Protein AF-B6TYR8-F1 (afdb_monomer_lite)

Organism: Zea mays (NCBI:txid4577)

Foldseek 3Di:
DKDWPDWDWPDPDDDPPDDIDIQTWIQAPVRDIDSDAADCVHHRVNHHDDDDD

Radius of gyration: 12.71 Å; chains: 1; bounding box: 30×18×34 Å

Secondary structure (DSSP, 8-state):
--EEEEEE-S-SS--TT---PPEEEEE-TTS-EESS---TTS-BTTB------

Sequence (53 aa):
MLSVVRVHLPSEIPIVGCEVTPYVLLRRPDGAVSTDDVPETAPADGQFMRYRW

Structure (mmCIF, N/CA/C/O backbone):
data_AF-B6TYR8-F1
#
_entry.id   AF-B6TYR8-F1
#
loop_
_atom_site.group_PDB
_atom_site.id
_atom_site.type_symbol
_atom_site.label_atom_id
_atom_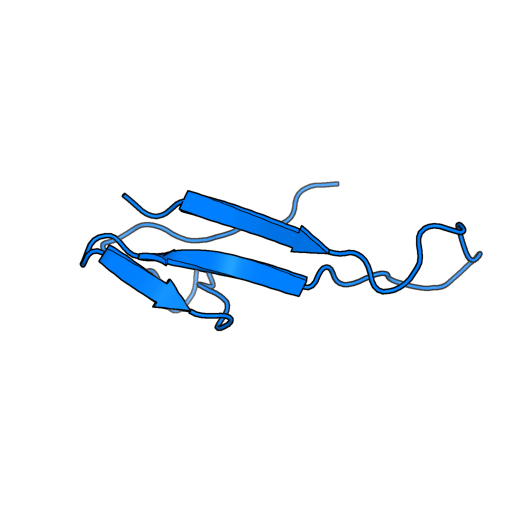site.label_alt_id
_atom_site.label_comp_id
_atom_site.label_asym_id
_atom_site.label_entity_id
_atom_site.label_seq_id
_atom_site.pdbx_PDB_ins_code
_atom_site.Cartn_x
_atom_site.Cartn_y
_atom_site.Cartn_z
_atom_site.occupancy
_atom_site.B_iso_or_equiv
_atom_site.auth_seq_id
_atom_site.auth_comp_id
_atom_site.auth_asym_id
_atom_site.auth_atom_id
_atom_site.pdbx_PDB_model_num
ATOM 1 N N . MET A 1 1 ? -4.212 1.969 14.335 1.00 90.50 1 MET A N 1
ATOM 2 C CA . MET A 1 1 ? -3.547 2.847 13.350 1.00 90.50 1 MET A CA 1
ATOM 3 C C . MET A 1 1 ? -3.036 1.980 12.218 1.00 90.50 1 MET A C 1
ATOM 5 O O . MET A 1 1 ? -2.359 1.002 12.505 1.00 90.50 1 MET A O 1
ATOM 9 N N . LEU A 1 2 ? -3.383 2.322 10.982 1.00 94.88 2 LEU A N 1
ATOM 10 C CA . LEU A 1 2 ? -2.838 1.738 9.768 1.00 94.88 2 LEU A CA 1
ATOM 11 C C . LEU A 1 2 ? -1.384 2.191 9.626 1.00 94.88 2 LEU A C 1
ATOM 13 O O . LEU A 1 2 ? -1.103 3.391 9.620 1.00 94.88 2 LEU A O 1
ATOM 17 N N . SER A 1 3 ? -0.454 1.245 9.549 1.00 95.44 3 SER A N 1
ATOM 18 C CA . SER A 1 3 ? 0.965 1.553 9.391 1.00 95.44 3 SER A CA 1
ATOM 19 C C . SER A 1 3 ? 1.668 0.582 8.455 1.00 95.44 3 SER A C 1
ATOM 21 O O . SER A 1 3 ? 1.321 -0.594 8.359 1.00 95.44 3 SER A O 1
ATOM 23 N N . VAL A 1 4 ? 2.689 1.092 7.769 1.00 95.12 4 VAL A N 1
ATOM 24 C CA . VAL A 1 4 ? 3.581 0.280 6.943 1.00 95.12 4 VAL A CA 1
ATOM 25 C C . VAL A 1 4 ? 4.629 -0.366 7.846 1.00 95.12 4 VAL A C 1
ATOM 27 O O . VAL A 1 4 ? 5.377 0.326 8.533 1.00 95.12 4 VAL A O 1
ATOM 30 N N . VAL A 1 5 ? 4.673 -1.697 7.855 1.00 96.56 5 VAL A N 1
ATOM 31 C CA . VAL A 1 5 ? 5.624 -2.502 8.638 1.00 96.56 5 VAL A CA 1
ATOM 32 C C . VAL A 1 5 ? 6.880 -2.803 7.828 1.00 96.56 5 VAL A C 1
ATOM 34 O O . VAL A 1 5 ? 7.988 -2.776 8.360 1.00 96.56 5 VAL A O 1
ATOM 37 N N . ARG A 1 6 ? 6.714 -3.122 6.542 1.00 95.75 6 ARG A N 1
ATOM 38 C CA . ARG A 1 6 ? 7.808 -3.448 5.622 1.00 95.75 6 ARG A CA 1
ATOM 39 C C . ARG A 1 6 ? 7.442 -3.012 4.210 1.00 95.75 6 ARG A C 1
ATOM 41 O O . ARG A 1 6 ? 6.286 -3.130 3.816 1.00 95.75 6 ARG A O 1
ATOM 48 N N . VAL A 1 7 ? 8.449 -2.568 3.467 1.00 93.00 7 VAL A N 1
ATOM 49 C CA . VAL A 1 7 ? 8.389 -2.337 2.022 1.00 93.00 7 VAL A CA 1
ATOM 50 C C . VAL A 1 7 ? 9.498 -3.158 1.378 1.00 93.00 7 VAL A C 1
ATOM 52 O O . VAL A 1 7 ? 10.619 -3.176 1.885 1.00 93.00 7 VAL A O 1
ATOM 55 N N . HIS A 1 8 ? 9.188 -3.847 0.287 1.00 91.56 8 HIS A N 1
ATOM 56 C CA . HIS A 1 8 ? 10.159 -4.547 -0.543 1.00 91.56 8 HIS A CA 1
ATOM 57 C C . HIS A 1 8 ? 9.888 -4.226 -2.011 1.00 91.56 8 HIS A C 1
ATOM 59 O O . HIS A 1 8 ? 8.762 -4.376 -2.479 1.00 91.56 8 HIS A O 1
ATOM 65 N N . LEU A 1 9 ? 10.911 -3.781 -2.735 1.00 89.81 9 LEU A N 1
ATOM 66 C CA . LEU A 1 9 ? 10.817 -3.574 -4.176 1.00 89.81 9 LEU A CA 1
ATOM 67 C C . LEU A 1 9 ? 11.266 -4.849 -4.903 1.00 89.81 9 LEU A C 1
ATOM 69 O O . LEU A 1 9 ? 12.284 -5.421 -4.519 1.00 89.81 9 LEU A O 1
ATOM 73 N N . PRO A 1 10 ? 10.566 -5.271 -5.972 1.00 88.00 10 PRO A N 1
ATOM 74 C CA . PRO A 1 10 ? 10.973 -6.429 -6.772 1.00 88.00 10 PRO A CA 1
ATOM 75 C C . PRO A 1 10 ? 12.325 -6.239 -7.477 1.00 88.00 10 PRO A C 1
ATOM 77 O O . PRO A 1 10 ? 12.946 -7.218 -7.878 1.00 88.00 10 PRO A O 1
ATOM 80 N N . SER A 1 11 ? 12.779 -4.994 -7.643 1.00 85.88 11 SER A N 1
ATOM 81 C CA . SER A 1 11 ? 14.091 -4.654 -8.190 1.00 85.88 11 SER A CA 1
ATOM 82 C C . SER A 1 11 ? 14.644 -3.423 -7.483 1.00 85.88 11 SER A C 1
ATOM 84 O O . SER A 1 11 ? 13.949 -2.415 -7.363 1.00 85.88 11 SER A O 1
ATOM 86 N N . GLU A 1 12 ? 15.907 -3.489 -7.064 1.00 81.94 12 GLU A N 1
ATOM 87 C CA . GLU A 1 12 ? 16.669 -2.314 -6.614 1.00 81.94 12 GLU A CA 1
ATOM 88 C C . GLU A 1 12 ? 17.400 -1.615 -7.769 1.00 81.94 12 GLU A C 1
ATOM 90 O O . GLU A 1 12 ? 17.897 -0.501 -7.618 1.00 81.94 12 GLU A O 1
ATOM 95 N N . ILE A 1 13 ? 17.455 -2.254 -8.942 1.00 88.19 13 ILE A N 1
ATOM 96 C CA . ILE A 1 13 ? 18.075 -1.693 -10.141 1.00 88.19 13 ILE A CA 1
ATOM 97 C C . ILE A 1 13 ? 17.004 -0.912 -10.914 1.00 88.19 13 ILE A C 1
ATOM 99 O O . ILE A 1 13 ? 15.970 -1.499 -11.257 1.00 88.19 13 ILE A O 1
ATOM 103 N 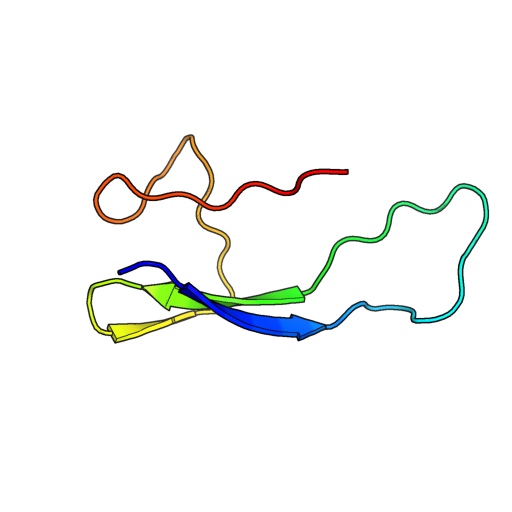N . PRO A 1 14 ? 17.225 0.378 -11.224 1.00 82.12 14 PRO A N 1
ATOM 104 C CA . PRO A 1 14 ? 16.322 1.150 -12.070 1.00 82.12 14 PRO A CA 1
ATOM 105 C C . PRO A 1 14 ? 16.242 0.552 -13.479 1.00 82.12 14 PRO A C 1
ATOM 107 O O . PRO A 1 14 ? 17.268 0.329 -14.122 1.00 82.12 14 PRO A O 1
ATOM 110 N N . ILE A 1 15 ? 15.025 0.326 -13.977 1.00 89.06 15 ILE A N 1
ATOM 111 C CA . ILE A 1 15 ? 14.778 -0.184 -15.331 1.00 89.06 15 ILE A CA 1
ATOM 112 C C . ILE A 1 15 ? 13.985 0.867 -16.100 1.00 89.06 15 ILE A C 1
ATOM 114 O O . ILE A 1 15 ? 12.878 1.240 -15.711 1.00 89.06 15 ILE A O 1
ATOM 118 N N . VAL A 1 16 ? 14.557 1.350 -17.202 1.00 93.19 16 VAL A N 1
ATOM 119 C CA . VAL A 1 16 ? 13.912 2.356 -18.053 1.00 93.19 16 VAL A CA 1
ATOM 120 C C . VAL A 1 16 ? 12.600 1.800 -18.606 1.00 93.19 16 VAL A C 1
ATOM 122 O O . VAL A 1 16 ? 12.578 0.726 -19.200 1.00 93.19 16 VAL A O 1
ATOM 125 N N . GLY A 1 17 ? 11.514 2.554 -18.420 1.00 90.94 17 GLY A N 1
ATOM 126 C CA . GLY A 1 17 ? 10.188 2.204 -18.937 1.00 90.94 17 GLY A CA 1
ATOM 127 C C . GLY A 1 17 ? 9.448 1.119 -18.150 1.00 90.94 17 GLY A C 1
ATOM 128 O O . GLY A 1 17 ? 8.397 0.681 -18.605 1.00 90.94 17 GLY A O 1
ATOM 129 N N . CYS A 1 18 ? 9.963 0.687 -16.994 1.00 88.56 18 CYS A N 1
ATOM 130 C CA . CYS A 1 18 ? 9.296 -0.292 -16.140 1.00 88.56 18 CYS A CA 1
ATOM 131 C C . CYS A 1 18 ? 8.648 0.396 -14.933 1.00 88.56 18 CYS A C 1
ATOM 133 O O . CYS A 1 18 ? 9.319 1.117 -14.191 1.00 88.56 18 CYS A O 1
ATOM 135 N N . GLU A 1 19 ? 7.356 0.155 -14.719 1.00 87.38 19 GLU A N 1
ATOM 136 C CA . GLU A 1 19 ? 6.693 0.537 -13.474 1.00 87.38 19 GLU A CA 1
ATOM 137 C C . GLU A 1 19 ? 7.049 -0.473 -12.378 1.00 87.38 19 GLU A C 1
ATOM 139 O O . GLU A 1 19 ? 6.967 -1.685 -12.581 1.00 87.38 19 GLU A O 1
ATOM 144 N N . VAL A 1 20 ? 7.460 0.026 -11.212 1.00 85.50 20 VAL A N 1
ATOM 145 C CA . VAL A 1 20 ? 7.813 -0.815 -10.066 1.00 85.50 20 VAL A CA 1
ATOM 146 C C . VAL A 1 20 ? 6.726 -0.694 -9.011 1.00 85.50 20 VAL A C 1
ATOM 148 O O . VAL A 1 20 ? 6.568 0.355 -8.388 1.00 85.50 20 VAL A O 1
ATOM 151 N N . THR A 1 21 ? 6.012 -1.790 -8.774 1.00 86.94 21 THR A N 1
ATOM 152 C CA . THR A 1 21 ? 5.050 -1.888 -7.674 1.00 86.94 21 THR A CA 1
ATOM 153 C C . THR A 1 21 ? 5.743 -2.470 -6.438 1.00 86.94 21 THR A C 1
ATOM 155 O O . THR A 1 21 ? 6.305 -3.566 -6.519 1.00 86.94 21 THR A O 1
ATOM 158 N N . PRO A 1 22 ? 5.750 -1.770 -5.291 1.00 89.56 22 PRO A N 1
ATOM 159 C CA . PRO A 1 22 ? 6.302 -2.313 -4.056 1.00 89.56 22 PRO A CA 1
ATOM 160 C C . PRO A 1 22 ? 5.383 -3.375 -3.446 1.00 89.56 22 PRO A C 1
ATOM 162 O O . PRO A 1 22 ? 4.164 -3.243 -3.450 1.00 89.56 22 PRO A O 1
ATOM 165 N N . TYR A 1 23 ? 5.983 -4.378 -2.813 1.00 91.25 23 TYR A N 1
ATOM 166 C CA . TYR A 1 23 ? 5.295 -5.244 -1.863 1.00 91.25 23 TYR A CA 1
ATOM 167 C C . TYR A 1 23 ? 5.288 -4.577 -0.494 1.00 91.25 23 TYR A C 1
ATOM 169 O O . TYR A 1 23 ? 6.347 -4.273 0.069 1.00 91.25 23 TYR A O 1
ATOM 177 N N . VAL A 1 24 ? 4.098 -4.373 0.058 1.00 93.62 24 VAL A N 1
ATOM 178 C CA . VAL A 1 24 ? 3.901 -3.731 1.357 1.00 93.62 24 VAL A CA 1
ATOM 179 C C . VAL A 1 24 ? 3.324 -4.716 2.354 1.00 93.62 24 VAL A C 1
ATOM 181 O O . VAL A 1 24 ? 2.416 -5.483 2.056 1.00 93.62 24 VAL A O 1
ATOM 184 N N . LEU A 1 25 ? 3.849 -4.667 3.572 1.00 96.75 25 LEU A N 1
ATOM 185 C CA . LEU A 1 25 ? 3.262 -5.337 4.719 1.00 96.75 25 LEU A CA 1
ATOM 186 C C . LEU A 1 25 ? 2.620 -4.277 5.603 1.00 96.75 25 LEU A C 1
ATOM 188 O O . LEU A 1 25 ? 3.316 -3.397 6.117 1.00 96.75 25 LEU A O 1
ATOM 192 N N . LEU A 1 26 ? 1.309 -4.362 5.785 1.00 96.00 26 LEU A N 1
ATOM 193 C CA . LEU A 1 26 ? 0.529 -3.398 6.545 1.00 96.00 26 LEU A CA 1
ATOM 194 C C . LEU A 1 26 ? 0.134 -3.978 7.897 1.00 96.00 26 LEU A C 1
ATOM 196 O O . LEU A 1 26 ? -0.225 -5.149 8.013 1.00 96.00 26 LEU A O 1
ATOM 200 N N . ARG A 1 27 ? 0.169 -3.136 8.927 1.00 96.75 27 ARG A N 1
ATOM 201 C CA . ARG A 1 27 ? -0.501 -3.392 10.199 1.00 96.75 27 ARG A CA 1
ATOM 202 C C . ARG A 1 27 ? -1.792 -2.592 10.224 1.00 96.75 27 ARG A C 1
ATOM 204 O O . ARG A 1 27 ? -1.754 -1.367 10.126 1.00 96.75 27 ARG A O 1
ATOM 211 N N . ARG A 1 28 ? -2.918 -3.288 10.348 1.00 93.44 28 ARG A N 1
ATOM 212 C CA . ARG A 1 28 ? -4.257 -2.707 10.466 1.00 93.44 28 ARG A CA 1
ATOM 213 C C . ARG A 1 28 ? -4.531 -2.241 11.904 1.00 93.44 28 ARG A C 1
ATOM 215 O O . ARG A 1 28 ? -3.788 -2.598 12.824 1.00 93.44 28 ARG A O 1
ATOM 222 N N . PRO A 1 29 ? -5.561 -1.405 12.131 1.00 91.62 29 PRO A N 1
ATOM 223 C CA . PRO A 1 29 ? -5.852 -0.887 13.467 1.00 91.62 29 PRO A CA 1
ATOM 224 C C . PRO A 1 29 ? -6.277 -1.946 14.486 1.00 91.62 29 PRO A C 1
ATOM 226 O O . PRO A 1 29 ? -5.995 -1.762 15.667 1.00 91.62 29 PRO A O 1
ATOM 229 N N . ASP A 1 30 ? -6.858 -3.053 14.026 1.00 92.06 30 ASP A N 1
ATOM 230 C CA . ASP A 1 30 ? -7.142 -4.262 14.812 1.00 92.06 30 ASP A CA 1
ATOM 231 C C . ASP A 1 30 ? -5.873 -5.035 15.238 1.00 92.06 30 ASP A C 1
ATOM 233 O O . ASP A 1 30 ? -5.948 -6.001 15.993 1.00 92.06 30 ASP A O 1
ATOM 237 N N . GLY A 1 31 ? -4.693 -4.606 14.778 1.00 93.38 31 GLY A N 1
ATOM 238 C CA . GLY A 1 31 ? -3.404 -5.236 15.046 1.00 93.38 31 GLY A CA 1
ATOM 239 C C . GLY A 1 31 ? -3.037 -6.345 14.060 1.00 93.38 31 GLY A C 1
ATOM 240 O O . GLY A 1 31 ? -1.899 -6.821 14.103 1.00 93.38 31 GLY A O 1
ATOM 241 N N . ALA A 1 32 ? -3.940 -6.726 13.152 1.00 95.38 32 ALA A N 1
ATOM 242 C CA . ALA A 1 32 ? -3.666 -7.727 12.135 1.00 95.38 32 ALA A CA 1
ATOM 243 C C . ALA A 1 32 ? -2.576 -7.238 11.177 1.00 95.38 32 ALA A C 1
ATOM 245 O O . ALA A 1 32 ? -2.519 -6.066 10.795 1.00 95.38 32 ALA A O 1
ATOM 246 N N . VAL A 1 33 ? -1.701 -8.158 10.780 1.00 96.75 33 VAL A N 1
ATOM 247 C CA . VAL A 1 33 ? -0.667 -7.909 9.778 1.00 96.75 33 VAL A CA 1
ATOM 248 C C . VAL A 1 33 ? -1.102 -8.585 8.483 1.00 96.75 33 VAL A C 1
ATOM 250 O O . VAL A 1 33 ? -1.366 -9.785 8.489 1.00 96.75 33 VAL A O 1
ATOM 253 N N . SER A 1 34 ? -1.193 -7.825 7.393 1.00 95.12 34 SER A N 1
ATOM 254 C CA . SER A 1 34 ? -1.613 -8.329 6.082 1.00 95.12 34 SER A CA 1
ATOM 255 C C . SER A 1 34 ? -0.753 -7.766 4.953 1.00 95.12 34 SER A C 1
ATOM 257 O O . SER A 1 34 ? -0.181 -6.681 5.069 1.00 95.12 34 SER A O 1
ATOM 259 N N . THR A 1 35 ? -0.666 -8.527 3.864 1.00 94.56 35 THR A N 1
ATOM 260 C CA . THR A 1 35 ? -0.101 -8.109 2.575 1.00 94.56 35 THR A CA 1
ATOM 261 C C . THR A 1 35 ? -1.142 -7.494 1.642 1.00 94.56 35 THR A C 1
ATOM 263 O O . THR A 1 35 ? -0.779 -7.066 0.554 1.00 94.56 35 THR A O 1
ATOM 266 N N . ASP A 1 36 ? -2.425 -7.483 2.020 1.00 92.12 36 ASP A N 1
ATOM 267 C CA . ASP A 1 36 ? -3.454 -6.847 1.195 1.00 92.12 36 ASP A CA 1
ATOM 268 C C . ASP A 1 36 ? -3.303 -5.326 1.243 1.00 92.12 36 ASP A C 1
ATOM 270 O O . ASP A 1 36 ? -3.154 -4.742 2.323 1.00 92.12 36 ASP A O 1
ATOM 274 N N . ASP A 1 37 ? -3.452 -4.687 0.086 1.00 88.88 37 ASP A N 1
ATOM 275 C CA . ASP A 1 37 ? -3.555 -3.236 -0.002 1.00 88.88 37 ASP A CA 1
ATOM 276 C C . ASP A 1 37 ? -4.818 -2.711 0.702 1.00 88.88 37 ASP A C 1
ATOM 278 O O . ASP A 1 37 ? -5.844 -3.387 0.812 1.00 88.88 37 ASP A O 1
ATOM 282 N N . VAL A 1 38 ? -4.752 -1.455 1.151 1.00 93.88 38 VAL A N 1
ATOM 283 C CA . VAL A 1 38 ? -5.903 -0.715 1.691 1.00 93.88 38 VAL A CA 1
ATOM 284 C C . VAL A 1 38 ? -6.164 0.490 0.782 1.00 93.88 38 VAL A C 1
ATOM 286 O O . VAL A 1 38 ? -5.587 1.555 1.019 1.00 93.88 38 VAL A O 1
ATOM 289 N N . PRO A 1 39 ? -6.963 0.338 -0.292 1.00 93.69 39 PRO A N 1
ATOM 290 C CA . PRO A 1 39 ? -7.217 1.416 -1.240 1.00 93.69 39 PRO A CA 1
ATOM 291 C C . PRO A 1 39 ? -8.184 2.457 -0.664 1.00 93.69 39 PRO A C 1
ATOM 293 O O . PRO A 1 39 ? -8.965 2.178 0.243 1.00 93.69 39 PRO A O 1
ATOM 296 N N . GLU A 1 40 ? -8.192 3.657 -1.246 1.00 95.38 40 GLU A N 1
ATOM 297 C CA . GLU A 1 40 ? -9.127 4.730 -0.867 1.00 95.38 40 GLU A CA 1
ATOM 298 C C . GLU A 1 40 ? -10.603 4.321 -1.031 1.00 95.38 40 GLU A C 1
ATOM 300 O O . GLU A 1 40 ? -11.461 4.761 -0.272 1.00 95.38 40 GLU A O 1
ATOM 305 N N . THR A 1 41 ? -10.900 3.427 -1.979 1.00 96.38 41 THR A N 1
ATOM 306 C CA . THR A 1 41 ? -12.247 2.883 -2.216 1.00 96.38 41 THR A CA 1
ATOM 307 C C . THR A 1 41 ? -12.694 1.855 -1.172 1.00 96.38 41 THR A C 1
ATOM 309 O O . THR A 1 41 ? -13.885 1.557 -1.099 1.00 96.38 41 THR A O 1
ATOM 312 N N . ALA A 1 42 ? -11.772 1.315 -0.367 1.00 94.69 42 ALA A N 1
ATOM 313 C CA . ALA A 1 42 ? -12.048 0.355 0.702 1.00 94.69 42 ALA A CA 1
ATOM 314 C C . ALA A 1 42 ? -11.137 0.623 1.922 1.00 94.69 42 ALA A C 1
ATOM 316 O O . ALA A 1 42 ? -10.221 -0.156 2.205 1.00 94.69 42 ALA A O 1
ATOM 317 N N . PRO A 1 43 ? -11.357 1.741 2.637 1.00 94.50 43 PRO A N 1
ATOM 318 C CA . PRO A 1 43 ? -10.495 2.154 3.737 1.00 94.50 43 PRO A CA 1
ATOM 319 C C . PRO A 1 43 ? -10.654 1.251 4.969 1.00 94.50 43 PRO A C 1
ATOM 321 O O . PRO A 1 43 ? -11.754 0.811 5.302 1.00 94.50 43 PRO A 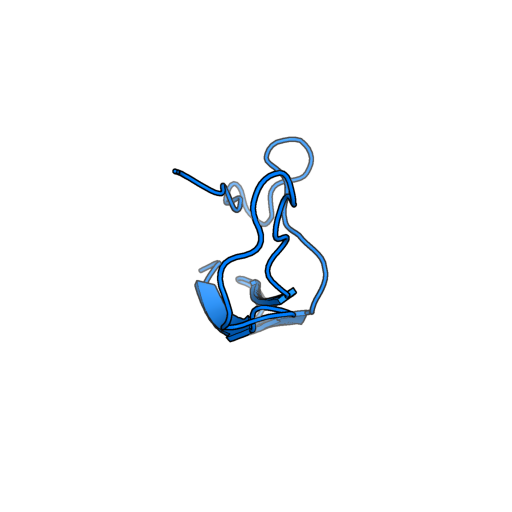O 1
ATOM 324 N N . ALA A 1 44 ? -9.559 1.045 5.703 1.00 93.31 44 ALA A N 1
ATOM 325 C CA . ALA A 1 44 ? -9.543 0.366 6.997 1.00 93.31 44 ALA A CA 1
ATOM 326 C C . ALA A 1 44 ? -9.680 1.404 8.119 1.00 93.31 44 ALA A C 1
ATOM 328 O O . ALA A 1 44 ? 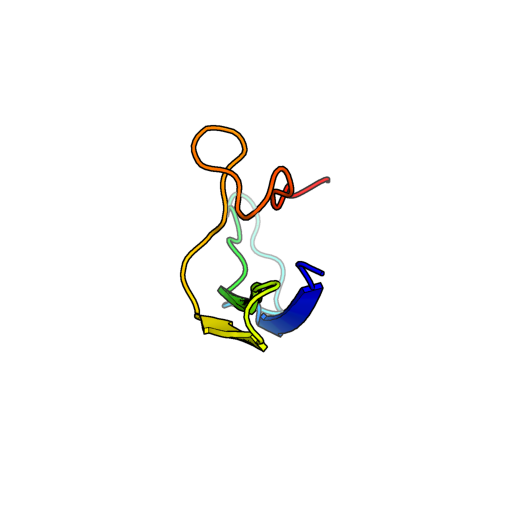-8.778 2.214 8.333 1.00 93.31 44 ALA A O 1
ATOM 329 N N . ASP A 1 45 ? -10.821 1.407 8.809 1.00 92.81 45 ASP A N 1
ATOM 330 C CA . ASP A 1 45 ? -11.165 2.384 9.856 1.00 92.81 45 ASP A CA 1
ATOM 331 C C . ASP A 1 45 ? -10.968 3.847 9.416 1.00 92.81 45 ASP A C 1
ATOM 333 O O . ASP A 1 45 ? -10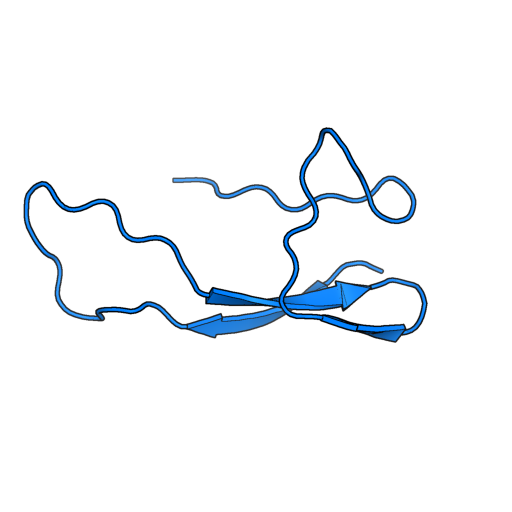.409 4.679 10.133 1.00 92.81 45 ASP A O 1
ATOM 337 N N . GLY A 1 46 ? -11.387 4.157 8.184 1.00 94.75 46 GLY A N 1
ATOM 338 C CA . GLY A 1 46 ? -11.247 5.490 7.587 1.00 94.75 46 GLY A CA 1
ATOM 339 C C . GLY A 1 46 ? -9.820 5.854 7.157 1.00 94.75 46 GLY A C 1
ATOM 340 O O . GLY A 1 46 ? -9.582 6.984 6.738 1.00 94.75 46 GLY A O 1
ATOM 341 N N . GLN A 1 47 ? -8.870 4.920 7.240 1.00 94.38 47 GLN A N 1
ATOM 342 C CA . GLN A 1 47 ? -7.480 5.093 6.819 1.00 94.38 47 GLN A CA 1
ATOM 343 C C . GLN A 1 47 ? -7.210 4.281 5.553 1.00 94.38 47 GLN A C 1
ATOM 345 O O . GLN A 1 47 ? -7.724 3.177 5.384 1.00 94.38 47 GLN A O 1
ATOM 350 N N . PHE A 1 48 ? -6.385 4.818 4.660 1.00 95.25 48 PHE A N 1
ATOM 351 C CA . PHE A 1 48 ? -6.014 4.156 3.413 1.00 95.25 48 PHE A CA 1
ATOM 352 C C . PHE A 1 48 ? -4.549 4.409 3.075 1.00 95.25 48 PHE A C 1
ATOM 354 O O . PHE A 1 48 ? -3.916 5.338 3.586 1.00 95.25 48 PHE A O 1
ATOM 361 N N . MET A 1 49 ? -4.009 3.562 2.211 1.00 91.94 49 MET A N 1
ATOM 362 C CA . MET A 1 49 ? -2.669 3.691 1.671 1.00 91.94 49 MET A CA 1
ATOM 363 C C . MET A 1 49 ? -2.710 4.430 0.332 1.00 91.94 49 MET A C 1
ATOM 365 O O . MET A 1 49 ? -3.584 4.200 -0.500 1.00 91.94 49 MET A O 1
ATOM 369 N N . ARG A 1 50 ? -1.727 5.307 0.104 1.00 90.12 50 ARG A N 1
ATOM 370 C CA . ARG A 1 50 ? -1.528 5.977 -1.183 1.00 90.12 50 ARG A CA 1
ATOM 371 C C . ARG A 1 50 ? -0.047 6.054 -1.520 1.00 90.12 50 ARG A C 1
ATOM 373 O O . ARG A 1 50 ? 0.733 6.601 -0.742 1.00 90.12 50 ARG A O 1
ATOM 380 N N . TYR A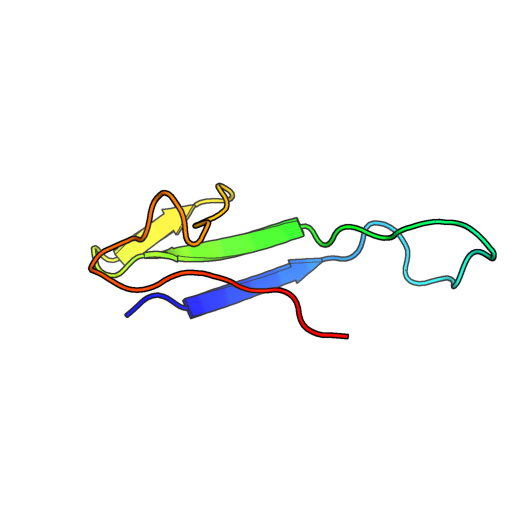 1 51 ? 0.310 5.575 -2.704 1.00 84.81 51 TYR A N 1
ATOM 381 C CA . TYR A 1 51 ? 1.629 5.792 -3.289 1.00 84.81 51 TYR A CA 1
ATOM 382 C C . TYR A 1 51 ? 1.732 7.238 -3.788 1.00 84.81 51 TYR A C 1
ATOM 384 O O . TYR A 1 51 ? 0.825 7.732 -4.460 1.00 84.81 51 TYR A O 1
ATOM 392 N N . ARG A 1 52 ? 2.808 7.941 -3.426 1.00 83.38 52 ARG A N 1
ATOM 393 C CA . ARG A 1 52 ? 3.137 9.263 -3.976 1.00 83.38 52 ARG A CA 1
ATOM 394 C C . ARG A 1 52 ? 4.522 9.203 -4.604 1.00 83.38 52 ARG A C 1
ATOM 396 O O . ARG A 1 52 ? 5.426 8.642 -3.989 1.00 83.38 52 ARG A O 1
ATOM 403 N N . TRP A 1 53 ? 4.627 9.777 -5.796 1.00 69.75 53 TRP A N 1
ATOM 404 C CA . TRP A 1 53 ? 5.860 9.962 -6.554 1.00 69.75 53 TRP A CA 1
ATOM 405 C C . TRP A 1 53 ? 6.344 11.401 -6.405 1.00 69.75 53 TRP A C 1
ATOM 407 O O . TRP A 1 53 ? 5.468 12.296 -6.313 1.00 69.75 53 TRP A O 1
#

pLDDT: mean 91.44, std 4.9, range [69.75, 96.75]